Protein AF-A0A7S3C3X0-F1 (afdb_monomer)

Structure (mmCIF, N/CA/C/O backbone):
data_AF-A0A7S3C3X0-F1
#
_entry.id   AF-A0A7S3C3X0-F1
#
loop_
_atom_site.group_PDB
_atom_site.id
_atom_site.type_symbol
_atom_site.label_atom_id
_atom_site.label_alt_id
_atom_site.label_comp_id
_atom_site.label_asym_id
_atom_site.label_entity_id
_atom_site.label_seq_id
_atom_site.pdbx_PDB_ins_code
_atom_site.Cartn_x
_atom_site.Cartn_y
_atom_site.Cartn_z
_atom_site.occupancy
_atom_site.B_iso_or_equiv
_atom_site.auth_seq_id
_atom_site.auth_comp_id
_atom_site.auth_asym_id
_atom_site.auth_atom_id
_atom_site.pdbx_PDB_model_num
ATOM 1 N N . LEU A 1 1 ? 28.145 7.085 -28.081 1.00 55.09 1 LEU A N 1
ATOM 2 C CA . LEU A 1 1 ? 27.710 6.085 -27.082 1.00 55.09 1 LEU A CA 1
ATOM 3 C C . LEU A 1 1 ? 28.724 4.951 -27.066 1.00 55.09 1 LEU A C 1
ATOM 5 O O . LEU A 1 1 ? 29.025 4.429 -28.131 1.00 55.09 1 LEU A O 1
ATOM 9 N N . HIS A 1 2 ? 29.285 4.606 -25.904 1.00 57.06 2 HIS A N 1
ATOM 10 C CA . HIS A 1 2 ? 30.201 3.465 -25.793 1.00 57.06 2 HIS A CA 1
ATOM 11 C C . HIS A 1 2 ? 29.427 2.160 -26.081 1.00 57.06 2 HIS A C 1
ATOM 13 O O . HIS A 1 2 ? 28.351 1.980 -25.504 1.00 57.06 2 HIS A O 1
ATOM 19 N N . PRO A 1 3 ? 29.948 1.236 -26.909 1.00 67.12 3 PRO A N 1
ATOM 20 C CA . PRO A 1 3 ? 29.251 0.003 -27.312 1.00 67.12 3 PRO A CA 1
ATOM 21 C C . PRO A 1 3 ? 28.926 -0.945 -26.143 1.00 67.12 3 PRO A C 1
ATOM 23 O O . PRO A 1 3 ? 28.118 -1.854 -26.290 1.00 67.12 3 PRO A O 1
ATOM 26 N N . VAL A 1 4 ? 29.508 -0.699 -24.967 1.00 76.56 4 VAL A N 1
ATOM 27 C CA . VAL A 1 4 ? 29.296 -1.465 -23.731 1.00 76.56 4 VAL A CA 1
ATOM 28 C C . VAL A 1 4 ? 27.976 -1.100 -23.032 1.00 76.56 4 VAL A C 1
ATOM 30 O O . VAL A 1 4 ? 27.372 -1.948 -22.386 1.00 76.56 4 VAL A O 1
ATOM 33 N N . PHE A 1 5 ? 27.482 0.135 -23.183 1.00 79.25 5 PHE A N 1
ATOM 34 C CA . PHE A 1 5 ? 26.265 0.590 -22.489 1.00 79.25 5 PHE A CA 1
ATOM 35 C C . PHE A 1 5 ? 24.973 0.311 -23.260 1.00 79.25 5 PHE A C 1
ATOM 37 O O . PHE A 1 5 ? 23.901 0.345 -22.667 1.00 79.25 5 PHE A O 1
ATOM 44 N N . GLY A 1 6 ? 25.052 0.014 -24.561 1.00 83.31 6 GLY A N 1
ATOM 45 C CA . GLY A 1 6 ? 23.875 -0.290 -25.383 1.00 83.31 6 GLY A CA 1
ATOM 46 C C . GLY A 1 6 ? 23.030 -1.447 -24.825 1.00 83.31 6 GLY A C 1
ATOM 47 O O . GLY A 1 6 ? 21.838 -1.251 -24.589 1.00 83.31 6 GLY A O 1
ATOM 48 N N . PRO A 1 7 ? 23.629 -2.619 -24.533 1.00 87.56 7 PRO A N 1
ATOM 49 C CA . PRO A 1 7 ? 22.909 -3.753 -23.945 1.00 87.56 7 PRO A CA 1
ATOM 50 C C . PRO A 1 7 ? 22.355 -3.469 -22.544 1.00 87.56 7 PRO A C 1
ATOM 52 O O . PRO A 1 7 ? 21.262 -3.924 -22.210 1.00 87.56 7 PRO A O 1
ATOM 55 N N . LEU A 1 8 ? 23.083 -2.689 -21.736 1.00 86.62 8 LEU A N 1
ATOM 56 C CA . LEU A 1 8 ? 22.650 -2.300 -20.393 1.00 86.62 8 LEU A CA 1
ATOM 57 C C . LEU A 1 8 ? 21.387 -1.432 -20.457 1.00 86.62 8 LEU A C 1
ATOM 59 O O . LEU A 1 8 ? 20.411 -1.712 -19.772 1.00 86.62 8 LEU A O 1
ATOM 63 N N . ILE A 1 9 ? 21.392 -0.415 -21.323 1.00 87.56 9 ILE A N 1
ATOM 64 C CA . ILE A 1 9 ? 20.256 0.494 -21.504 1.00 87.56 9 ILE A CA 1
ATOM 65 C C . ILE A 1 9 ? 19.032 -0.284 -21.991 1.00 87.56 9 ILE A C 1
ATOM 67 O O . ILE A 1 9 ? 17.952 -0.111 -21.436 1.00 87.56 9 ILE A O 1
ATOM 71 N N . LEU A 1 10 ? 19.207 -1.185 -22.965 1.00 88.44 10 LEU A N 1
ATOM 72 C CA . LEU A 1 10 ? 18.112 -2.005 -23.488 1.00 88.44 10 LEU A CA 1
ATOM 73 C C . LEU A 1 10 ? 17.492 -2.899 -22.399 1.00 88.44 10 LEU A C 1
ATOM 75 O O . LEU A 1 10 ? 16.270 -2.976 -22.285 1.00 88.44 10 LEU A O 1
ATOM 79 N N . SER A 1 11 ? 18.330 -3.528 -21.568 1.00 89.50 11 SER A N 1
ATOM 80 C CA . SER A 1 11 ? 17.878 -4.332 -20.427 1.00 89.50 11 SER A CA 1
ATOM 81 C C . SER A 1 11 ? 17.109 -3.487 -19.403 1.00 89.50 11 SER A C 1
ATOM 83 O O . SER A 1 11 ? 16.000 -3.848 -19.009 1.00 89.50 11 SER A O 1
ATOM 85 N N . CYS A 1 12 ? 17.635 -2.312 -19.037 1.00 90.00 12 CYS A N 1
ATOM 86 C CA . CYS A 1 12 ? 16.972 -1.398 -18.107 1.00 90.00 12 CYS A CA 1
ATOM 87 C C . CYS A 1 12 ? 15.621 -0.895 -18.635 1.00 90.00 12 CYS A C 1
ATOM 89 O O . CYS A 1 12 ? 14.672 -0.798 -17.865 1.00 90.00 12 CYS A O 1
ATOM 91 N N . THR A 1 13 ? 15.503 -0.585 -19.930 1.00 91.31 13 THR A N 1
ATOM 92 C CA . THR A 1 13 ? 14.230 -0.128 -20.515 1.00 91.31 13 THR A CA 1
ATOM 93 C C . THR A 1 13 ? 13.164 -1.225 -20.499 1.00 91.31 13 THR A C 1
ATOM 95 O O . THR A 1 13 ? 12.004 -0.953 -20.179 1.00 91.31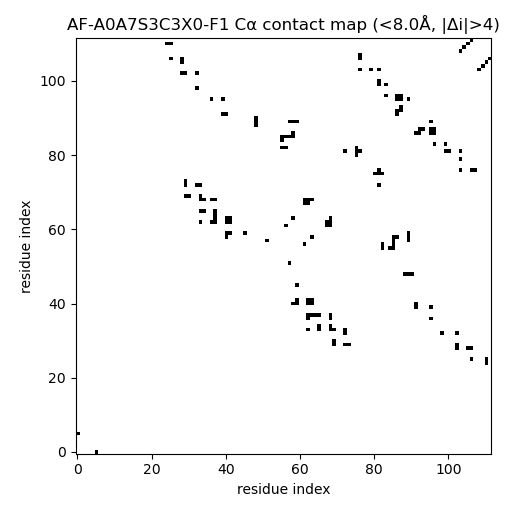 13 THR A O 1
ATOM 98 N N . ASN A 1 14 ? 13.550 -2.469 -20.789 1.00 91.56 14 ASN A N 1
ATOM 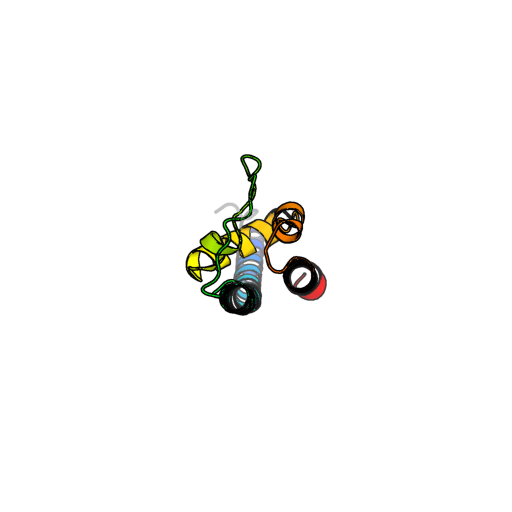99 C CA . ASN A 1 14 ? 12.632 -3.604 -20.714 1.00 91.56 14 ASN A CA 1
ATOM 100 C C . ASN A 1 14 ? 12.179 -3.849 -19.269 1.00 91.56 14 ASN A C 1
ATOM 102 O O . ASN A 1 14 ? 10.980 -3.924 -19.013 1.00 91.56 14 ASN A O 1
ATOM 106 N N . MET A 1 15 ? 13.116 -3.842 -18.316 1.00 92.00 15 MET A N 1
ATOM 107 C CA . MET A 1 15 ? 12.800 -3.980 -16.892 1.00 92.00 15 MET A CA 1
ATOM 108 C C . MET A 1 15 ? 11.876 -2.860 -16.397 1.00 92.00 15 MET A C 1
ATOM 110 O O . MET A 1 15 ? 10.925 -3.122 -15.670 1.00 92.00 15 MET A O 1
ATOM 114 N N . LEU A 1 16 ? 12.099 -1.617 -16.831 1.00 93.44 16 LEU A N 1
ATOM 115 C CA . LEU A 1 16 ? 11.256 -0.478 -16.459 1.00 93.44 16 LEU A CA 1
ATOM 116 C C . LEU A 1 16 ? 9.818 -0.634 -16.974 1.00 93.44 16 LEU A C 1
ATOM 118 O O . LEU A 1 16 ? 8.871 -0.265 -16.283 1.00 93.44 16 LEU A O 1
ATOM 122 N N . THR A 1 17 ? 9.639 -1.227 -18.156 1.00 92.12 17 THR A N 1
ATOM 123 C CA . THR A 1 17 ? 8.306 -1.527 -18.703 1.00 92.12 17 THR A CA 1
ATOM 124 C C . THR A 1 17 ? 7.569 -2.551 -17.839 1.00 92.12 17 THR A C 1
ATOM 126 O O . THR A 1 17 ? 6.383 -2.374 -17.550 1.00 92.12 17 THR A O 1
ATOM 129 N N . ASP A 1 18 ? 8.270 -3.588 -17.382 1.00 91.00 18 ASP A N 1
ATOM 130 C CA . ASP A 1 18 ? 7.701 -4.596 -16.486 1.00 91.00 18 ASP A CA 1
ATOM 131 C C . ASP A 1 18 ? 7.405 -4.017 -15.094 1.00 91.00 18 ASP A C 1
ATOM 133 O O . ASP A 1 18 ? 6.335 -4.273 -14.541 1.00 91.00 18 ASP A O 1
ATOM 137 N N . MET A 1 19 ? 8.270 -3.138 -14.574 1.00 90.31 19 MET A N 1
ATOM 138 C CA . MET A 1 19 ? 8.022 -2.414 -13.322 1.00 90.31 19 MET A CA 1
ATOM 139 C C . MET A 1 19 ? 6.767 -1.539 -13.401 1.00 90.31 19 MET A C 1
ATOM 141 O O . MET A 1 19 ? 5.966 -1.550 -12.472 1.00 90.31 19 MET A O 1
ATOM 145 N N . ILE A 1 20 ? 6.539 -0.815 -14.503 1.00 91.25 20 ILE A N 1
ATOM 146 C CA . ILE A 1 20 ? 5.322 0.001 -14.669 1.00 91.25 20 ILE A CA 1
ATOM 147 C C . ILE A 1 20 ? 4.068 -0.878 -14.650 1.00 91.25 20 ILE A C 1
ATOM 149 O O . ILE A 1 20 ? 3.085 -0.536 -13.994 1.00 91.25 20 ILE A O 1
ATOM 153 N N . ARG A 1 21 ? 4.092 -2.020 -15.348 1.00 89.38 21 ARG A N 1
ATOM 154 C CA . ARG A 1 21 ? 2.962 -2.964 -15.354 1.00 89.38 21 ARG A CA 1
ATOM 155 C C . ARG A 1 21 ? 2.677 -3.500 -13.956 1.00 89.38 21 ARG A C 1
ATOM 157 O O . ARG A 1 21 ? 1.517 -3.550 -13.557 1.00 89.38 21 ARG A O 1
ATOM 164 N N . TRP A 1 22 ? 3.723 -3.842 -13.209 1.00 88.88 22 TRP A N 1
ATOM 165 C CA . TRP A 1 22 ? 3.607 -4.275 -11.821 1.00 88.88 22 TRP A CA 1
ATOM 166 C C . TRP A 1 22 ? 3.020 -3.178 -10.922 1.00 88.88 22 TRP A C 1
ATOM 168 O O . TRP A 1 22 ? 2.063 -3.434 -10.198 1.00 88.88 22 TRP A O 1
ATOM 178 N N . ILE A 1 23 ? 3.499 -1.935 -11.041 1.00 88.88 23 ILE A N 1
ATOM 179 C CA . ILE A 1 23 ? 2.980 -0.786 -10.282 1.00 88.88 23 ILE A CA 1
ATOM 180 C C . ILE A 1 23 ? 1.467 -0.628 -10.494 1.00 88.88 23 ILE A C 1
ATOM 182 O O . ILE A 1 23 ? 0.722 -0.465 -9.529 1.00 88.88 23 ILE A O 1
ATOM 186 N N . VAL A 1 24 ? 0.988 -0.723 -11.738 1.00 88.88 24 VAL A N 1
ATOM 187 C CA . VAL A 1 24 ? -0.451 -0.631 -12.046 1.00 88.88 24 VAL A CA 1
ATOM 188 C C . VAL A 1 24 ? -1.250 -1.743 -11.359 1.00 88.88 24 VAL A C 1
ATOM 190 O O . VAL A 1 24 ? -2.328 -1.478 -10.827 1.00 88.88 24 VAL A O 1
ATOM 193 N N . LEU A 1 25 ? -0.723 -2.970 -11.334 1.00 89.31 25 LEU A N 1
ATOM 194 C CA . LEU A 1 25 ? -1.370 -4.096 -10.657 1.00 89.31 25 LEU A CA 1
ATOM 195 C C . LEU A 1 25 ? -1.419 -3.912 -9.137 1.00 89.31 25 LEU A C 1
ATOM 197 O O . LEU A 1 25 ? -2.411 -4.290 -8.526 1.00 89.31 25 LEU A O 1
ATOM 201 N N . VAL A 1 26 ? -0.394 -3.300 -8.543 1.00 88.94 26 VAL A N 1
ATOM 202 C CA . VAL A 1 26 ? -0.305 -3.027 -7.099 1.00 88.94 26 VAL A CA 1
ATOM 203 C C . VAL A 1 26 ? -1.227 -1.887 -6.658 1.00 88.94 26 VAL A C 1
ATOM 205 O O . VAL A 1 26 ? -1.790 -1.935 -5.565 1.00 88.94 26 VAL A O 1
ATOM 208 N N . PHE A 1 27 ? -1.459 -0.881 -7.503 1.00 89.44 27 PHE A N 1
ATOM 209 C CA . PHE A 1 27 ? -2.379 0.212 -7.166 1.00 89.44 27 PHE A CA 1
ATOM 210 C C . PHE A 1 27 ? -3.824 -0.257 -6.956 1.00 89.44 27 PHE A C 1
ATOM 212 O O . PHE A 1 27 ? -4.553 0.336 -6.159 1.00 89.44 27 PHE A O 1
ATOM 219 N N . PHE A 1 28 ? -4.241 -1.329 -7.633 1.00 90.38 28 PHE A N 1
ATOM 220 C CA . PHE A 1 28 ? -5.597 -1.859 -7.522 1.00 90.38 28 PHE A CA 1
ATOM 221 C C . PHE A 1 28 ? -5.946 -2.374 -6.110 1.00 90.38 28 PHE A C 1
ATOM 223 O O . PHE A 1 28 ? -6.913 -1.871 -5.530 1.00 90.38 28 PHE A O 1
ATOM 230 N N . PRO A 1 29 ? -5.189 -3.313 -5.500 1.00 90.81 29 PRO A N 1
ATOM 231 C CA . PRO A 1 29 ? -5.432 -3.724 -4.125 1.00 90.81 29 PRO A CA 1
ATOM 232 C C . PRO A 1 29 ? -5.232 -2.564 -3.149 1.00 90.81 29 PRO A C 1
ATOM 234 O O . PRO A 1 29 ? -6.058 -2.411 -2.260 1.00 90.81 29 PRO A O 1
ATOM 237 N N . ILE A 1 30 ? -4.229 -1.694 -3.330 1.00 91.31 30 ILE A N 1
ATOM 238 C CA . ILE A 1 30 ? -4.045 -0.528 -2.446 1.00 91.31 30 ILE A CA 1
ATOM 239 C C . ILE A 1 30 ? -5.322 0.317 -2.375 1.00 91.31 30 ILE A C 1
ATOM 241 O O . ILE A 1 30 ? -5.805 0.605 -1.283 1.00 91.31 30 ILE A O 1
ATOM 245 N N . GLY A 1 31 ? -5.913 0.659 -3.522 1.00 90.94 31 GLY A N 1
ATOM 246 C CA . GLY A 1 31 ? -7.165 1.415 -3.559 1.00 90.94 31 GLY A CA 1
ATOM 247 C C . GLY A 1 31 ? -8.349 0.648 -2.963 1.00 90.94 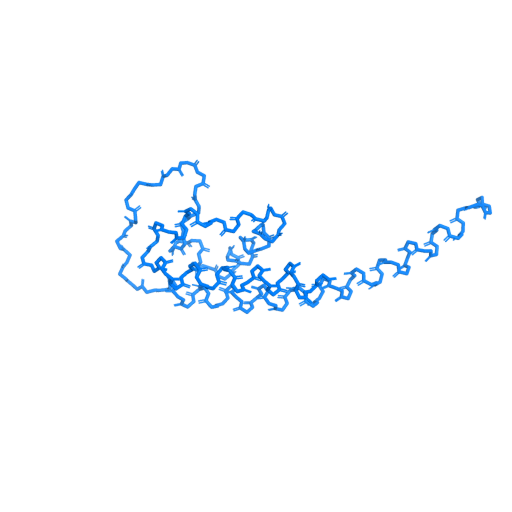31 GLY A C 1
ATOM 248 O O . GLY A 1 31 ? -9.140 1.222 -2.214 1.00 90.94 31 GLY A O 1
ATOM 249 N N . ALA A 1 32 ? -8.469 -0.649 -3.259 1.00 91.94 32 ALA A N 1
ATOM 250 C CA . ALA A 1 32 ? -9.553 -1.488 -2.746 1.00 91.94 32 ALA A CA 1
ATOM 251 C C . ALA A 1 32 ? -9.518 -1.611 -1.214 1.00 91.94 32 ALA A C 1
ATOM 253 O O . ALA A 1 32 ? -10.544 -1.436 -0.557 1.00 91.94 32 ALA A O 1
ATOM 254 N N . PHE A 1 33 ? -8.339 -1.858 -0.641 1.00 91.50 33 PHE A N 1
ATOM 255 C CA . PHE A 1 33 ? -8.162 -1.948 0.805 1.00 91.50 33 PHE A CA 1
ATOM 256 C C . PHE A 1 33 ? -8.273 -0.586 1.481 1.00 91.50 33 PHE A C 1
ATOM 258 O O . PHE A 1 33 ? -8.934 -0.501 2.507 1.00 91.50 33 PHE A O 1
ATOM 265 N N . ALA A 1 34 ? -7.740 0.491 0.893 1.00 90.94 34 ALA A N 1
ATOM 266 C CA . ALA A 1 34 ? -7.934 1.839 1.429 1.00 90.94 34 ALA A CA 1
ATOM 267 C C . ALA A 1 34 ? -9.426 2.205 1.525 1.00 90.94 34 ALA A C 1
ATOM 269 O O . ALA A 1 34 ? -9.863 2.752 2.534 1.00 90.94 34 ALA A O 1
ATOM 270 N N . MET A 1 35 ? -10.238 1.841 0.524 1.00 90.69 35 MET A N 1
ATOM 271 C CA . MET A 1 35 ? -11.696 2.002 0.595 1.00 90.69 35 MET A CA 1
ATOM 272 C C . MET A 1 35 ? -12.342 1.097 1.651 1.00 90.69 35 MET A C 1
ATOM 274 O O . MET A 1 35 ? -13.254 1.538 2.347 1.00 90.69 35 MET A O 1
ATOM 278 N N . ALA A 1 36 ? -11.886 -0.149 1.794 1.00 90.12 36 ALA A N 1
ATOM 279 C CA . ALA A 1 36 ? -12.391 -1.056 2.824 1.00 90.12 36 ALA A CA 1
ATOM 280 C C . ALA A 1 36 ? -12.105 -0.527 4.239 1.00 90.12 36 ALA A C 1
ATOM 282 O O . ALA A 1 36 ? -12.992 -0.550 5.089 1.00 90.12 36 ALA A O 1
ATOM 283 N N . PHE A 1 37 ? -10.903 0.006 4.469 1.00 87.31 37 PHE A N 1
ATOM 284 C CA . PHE A 1 37 ? -10.516 0.643 5.725 1.00 87.31 37 PHE A CA 1
ATOM 285 C C . PHE A 1 37 ? -11.276 1.937 5.978 1.00 87.31 37 PHE A C 1
ATOM 287 O O . PHE A 1 37 ? -11.768 2.135 7.084 1.00 87.31 37 PHE A O 1
ATOM 294 N N . HIS A 1 38 ? -11.471 2.755 4.943 1.00 88.31 38 HIS A N 1
ATOM 295 C CA . HIS A 1 38 ? -12.336 3.924 5.031 1.00 88.31 38 HIS A CA 1
ATOM 296 C C . HIS A 1 38 ? -13.743 3.534 5.493 1.00 88.31 38 HIS A C 1
ATOM 298 O O . HIS A 1 38 ? -14.269 4.128 6.419 1.00 88.31 38 HIS A O 1
ATOM 304 N N . VAL A 1 39 ? -14.354 2.497 4.912 1.00 88.06 39 VAL A N 1
ATOM 305 C CA . VAL A 1 39 ? -15.682 2.029 5.348 1.00 88.06 39 VAL A CA 1
ATOM 306 C C . VAL A 1 39 ? -15.655 1.462 6.769 1.00 88.06 39 VAL A C 1
ATOM 308 O O . VAL A 1 39 ? -16.603 1.685 7.518 1.00 88.06 39 VAL A O 1
ATOM 311 N N . LEU A 1 40 ? -14.593 0.747 7.146 1.00 84.75 40 LEU A N 1
ATOM 312 C CA . LEU A 1 40 ? -14.465 0.140 8.471 1.00 84.75 40 LEU A CA 1
ATOM 313 C C . LEU A 1 40 ? -14.385 1.191 9.590 1.00 84.75 40 LEU A C 1
ATOM 315 O O . LEU A 1 40 ? -15.001 0.998 10.636 1.00 84.75 40 LEU A O 1
ATOM 319 N N . TYR A 1 41 ? -13.672 2.293 9.352 1.00 81.12 41 TYR A N 1
ATOM 320 C CA . TYR A 1 41 ? -13.380 3.329 10.351 1.00 81.12 41 TYR A CA 1
ATOM 321 C C . TYR A 1 41 ? -14.183 4.630 10.165 1.00 81.12 41 TYR A C 1
ATOM 323 O O . TYR A 1 41 ? -13.958 5.623 10.847 1.00 81.12 41 TYR A O 1
ATOM 331 N N . ARG A 1 42 ? -15.184 4.642 9.274 1.00 79.06 42 ARG A N 1
ATOM 332 C CA . ARG A 1 42 ? -16.038 5.817 9.006 1.00 79.06 42 ARG A CA 1
ATOM 333 C C . ARG A 1 42 ? -17.130 6.081 10.060 1.00 79.06 42 ARG A C 1
ATOM 335 O O . ARG A 1 42 ? -17.842 7.076 9.946 1.00 79.06 42 ARG A O 1
ATOM 342 N N . ASN A 1 43 ? -17.320 5.219 11.060 1.00 63.66 43 ASN A N 1
ATOM 343 C CA . ASN A 1 43 ? -18.475 5.325 11.963 1.00 63.66 43 ASN A CA 1
ATOM 344 C C . ASN A 1 43 ? -18.391 6.503 12.960 1.00 63.66 43 ASN A C 1
ATOM 346 O O . ASN A 1 43 ? -17.350 6.796 13.532 1.00 63.66 43 ASN A O 1
ATOM 350 N N . GLU A 1 44 ? -19.546 7.144 13.190 1.00 51.72 44 GLU A N 1
ATOM 351 C CA . GLU A 1 44 ? -19.757 8.422 13.905 1.00 51.72 44 GLU A CA 1
ATOM 352 C C . GLU A 1 44 ? -19.551 8.391 15.437 1.00 51.72 44 GLU A C 1
ATOM 354 O O . GLU A 1 44 ? -19.799 9.391 16.110 1.00 51.72 44 GLU A O 1
ATOM 359 N N . TYR A 1 45 ? -19.098 7.274 16.011 1.00 49.25 45 TYR A N 1
ATOM 360 C CA . TYR A 1 45 ? -18.894 7.117 17.458 1.00 49.25 45 TYR A CA 1
ATOM 361 C C . TYR A 1 45 ? -17.403 7.048 17.792 1.00 49.25 45 TYR A C 1
ATOM 363 O O . TYR A 1 45 ? -16.937 6.057 18.337 1.00 49.25 45 TYR A O 1
ATOM 371 N N . LYS A 1 46 ? -16.657 8.103 17.441 1.00 55.66 46 LYS A N 1
ATOM 372 C CA . LYS A 1 46 ? -15.230 8.224 17.763 1.00 55.66 46 LYS A CA 1
ATOM 373 C C . LYS A 1 46 ? -15.062 8.496 19.264 1.00 55.66 46 LYS A C 1
ATOM 375 O O . LYS A 1 46 ? -15.038 9.655 19.681 1.00 55.66 46 LYS A O 1
ATOM 380 N N . GLU A 1 47 ? -14.946 7.455 20.087 1.00 49.72 47 GLU A N 1
ATOM 381 C CA . GLU A 1 47 ? -14.224 7.615 21.351 1.00 49.72 47 GLU A CA 1
ATOM 382 C C . GLU A 1 47 ? -12.744 7.618 20.994 1.00 49.72 47 GLU A C 1
ATOM 384 O O . GLU A 1 47 ? -12.169 6.591 20.666 1.00 49.72 47 GLU A O 1
ATOM 389 N N . THR A 1 48 ? -12.148 8.810 20.974 1.00 51.19 48 THR A N 1
ATOM 390 C CA . THR A 1 48 ? -10.742 9.010 20.617 1.00 51.19 48 THR A CA 1
ATOM 391 C C . THR A 1 48 ? -9.895 8.040 21.434 1.00 51.19 48 THR A C 1
ATOM 393 O O . THR A 1 48 ? -9.817 8.171 22.659 1.00 51.19 48 THR A O 1
ATOM 396 N N . SER A 1 49 ? -9.322 7.039 20.762 1.00 52.09 49 SER A N 1
ATOM 397 C CA . SER A 1 49 ? -8.586 5.952 21.397 1.00 52.09 49 SER A CA 1
ATOM 398 C C . SER A 1 49 ? -7.493 6.543 22.287 1.00 52.09 49 SER A C 1
ATOM 400 O O . SER A 1 49 ? -6.533 7.165 21.828 1.00 52.09 49 SER A O 1
ATOM 402 N N . ALA A 1 50 ? -7.696 6.431 23.599 1.00 48.47 50 ALA A N 1
ATOM 403 C CA . ALA A 1 50 ? -6.868 7.089 24.587 1.00 48.47 50 ALA A CA 1
ATOM 404 C C . ALA A 1 50 ? -5.447 6.503 24.572 1.00 48.47 50 ALA A C 1
ATOM 406 O O . ALA A 1 50 ? -5.253 5.302 24.746 1.00 48.47 50 ALA A O 1
ATOM 407 N N . VAL A 1 51 ? -4.465 7.407 24.483 1.00 48.84 51 VAL A N 1
ATOM 408 C CA . VAL A 1 51 ? -3.010 7.183 24.580 1.00 48.84 51 VAL A CA 1
ATOM 409 C C . VAL A 1 51 ? -2.346 6.708 23.278 1.00 48.84 51 VAL A C 1
ATOM 411 O O . VAL A 1 51 ? -1.896 5.572 23.147 1.00 48.84 51 VAL A O 1
ATOM 414 N N . GLN A 1 52 ? -2.172 7.639 22.337 1.00 53.34 52 GLN A N 1
ATOM 415 C CA . GLN A 1 52 ? -1.237 7.469 21.224 1.00 53.34 52 GLN A CA 1
ATOM 416 C C . GLN A 1 52 ? 0.213 7.631 21.692 1.00 53.34 52 GLN A C 1
ATOM 418 O O . GLN A 1 52 ? 0.637 8.684 22.171 1.00 53.34 52 GLN A O 1
ATOM 423 N N . SER A 1 53 ? 0.997 6.573 21.507 1.00 53.72 53 SER A N 1
ATOM 424 C CA . SER A 1 53 ? 2.454 6.661 21.436 1.00 53.72 53 SER A CA 1
ATOM 425 C C . SER A 1 53 ? 2.837 7.502 20.215 1.00 53.72 53 SER A C 1
ATOM 427 O O . SER A 1 53 ? 2.349 7.238 19.118 1.00 53.72 53 SER A O 1
ATOM 429 N N . SER A 1 54 ? 3.728 8.483 20.384 1.00 53.53 54 SER A N 1
ATOM 430 C CA . SER A 1 54 ? 4.259 9.315 19.296 1.00 53.53 54 SER A CA 1
ATOM 431 C C . SER A 1 54 ? 4.816 8.436 18.163 1.00 53.53 54 SER A C 1
ATOM 433 O O . SER A 1 54 ? 5.885 7.845 18.321 1.00 53.53 54 SER A O 1
ATOM 435 N N . GLY A 1 55 ? 4.079 8.313 17.055 1.00 63.28 55 GLY A N 1
ATOM 436 C CA . GLY A 1 55 ? 4.426 7.452 15.917 1.00 63.28 55 GLY A CA 1
ATOM 437 C C . GLY A 1 55 ? 3.387 6.391 15.533 1.00 63.28 55 GLY A C 1
ATOM 438 O O . GLY A 1 55 ? 3.601 5.717 14.531 1.00 63.28 55 GLY A O 1
ATOM 439 N N . CYS A 1 56 ? 2.284 6.228 16.277 1.00 73.44 56 CYS A N 1
ATOM 440 C CA . CYS A 1 56 ? 1.157 5.422 15.796 1.00 73.44 56 CYS A CA 1
ATOM 441 C C . CYS A 1 56 ? 0.226 6.234 14.896 1.00 73.44 56 CYS A C 1
ATOM 443 O O . CYS A 1 56 ? -0.081 7.375 15.231 1.00 73.44 56 CYS A O 1
ATOM 445 N N . ILE A 1 57 ? -0.246 5.614 13.811 1.00 75.62 57 ILE A N 1
ATOM 446 C CA . ILE A 1 57 ? -1.375 6.127 13.027 1.00 75.62 57 ILE A CA 1
ATOM 447 C C . ILE A 1 57 ? -2.653 6.068 13.867 1.00 75.62 57 ILE A C 1
ATOM 449 O O . ILE A 1 57 ? -2.823 5.139 14.667 1.00 75.62 57 ILE A O 1
ATOM 453 N N . ASP A 1 58 ? -3.534 7.039 13.670 1.00 78.06 58 ASP A N 1
ATOM 454 C CA . ASP A 1 58 ? -4.897 7.000 14.177 1.00 78.06 58 ASP A CA 1
ATOM 455 C C . ASP A 1 58 ? -5.791 6.436 13.072 1.00 78.06 58 ASP A C 1
ATOM 457 O O . ASP A 1 58 ? -6.154 7.170 12.158 1.00 78.06 58 ASP A O 1
ATOM 461 N N . PRO A 1 59 ? -6.159 5.147 13.092 1.00 72.88 59 PRO A N 1
ATOM 462 C CA . PRO A 1 59 ? -6.959 4.585 12.013 1.00 72.88 59 PRO A CA 1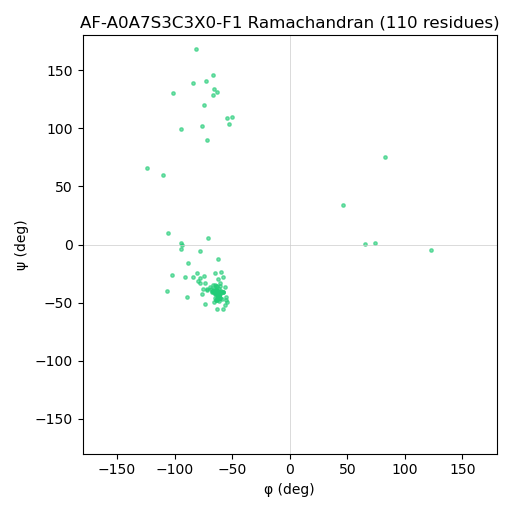
ATOM 463 C C . PRO A 1 59 ? -8.317 5.286 11.848 1.00 72.88 59 PRO A C 1
ATOM 465 O O . PRO A 1 59 ? -8.862 5.284 10.745 1.00 72.88 59 PRO A O 1
ATOM 468 N N . ASP A 1 60 ? -8.843 5.932 12.888 1.00 74.69 60 ASP A N 1
ATOM 469 C CA . ASP A 1 60 ? -10.131 6.621 12.824 1.00 74.69 60 ASP A CA 1
ATOM 470 C C . ASP A 1 60 ? -10.022 7.998 12.147 1.00 74.69 60 ASP A C 1
ATOM 472 O O . ASP A 1 60 ? -10.964 8.447 11.487 1.00 74.69 60 ASP A O 1
ATOM 476 N N . GLU A 1 61 ? -8.885 8.685 12.281 1.00 77.62 61 GLU A N 1
ATOM 477 C CA . GLU A 1 61 ? -8.606 9.964 11.605 1.00 77.62 61 GLU A CA 1
ATOM 478 C C . GLU A 1 61 ? -7.958 9.744 10.230 1.00 77.62 61 GLU A C 1
ATOM 480 O O . GLU A 1 61 ? -8.390 10.295 9.216 1.00 77.62 61 GLU A O 1
ATOM 485 N N . ASP A 1 62 ? -6.970 8.860 10.167 1.00 81.19 62 ASP A N 1
ATOM 486 C CA . ASP A 1 62 ? -6.134 8.640 8.998 1.00 81.19 62 ASP A CA 1
ATOM 487 C C . ASP A 1 62 ? -6.846 7.872 7.874 1.00 81.19 62 ASP A C 1
ATOM 489 O O . ASP A 1 62 ? -6.520 8.066 6.700 1.00 81.19 62 ASP A O 1
ATOM 493 N N . PHE A 1 63 ? -7.844 7.034 8.181 1.00 82.06 63 PHE A N 1
ATOM 494 C CA . PHE A 1 63 ? -8.698 6.406 7.159 1.00 82.06 63 PHE A CA 1
ATOM 495 C C . PHE A 1 63 ? -9.996 7.182 6.891 1.00 82.06 63 PHE A C 1
ATOM 497 O O . PHE A 1 63 ? -10.775 6.786 6.017 1.00 82.06 63 PHE A O 1
ATOM 504 N N . GLU A 1 64 ? -10.226 8.325 7.553 1.00 80.69 64 GLU A N 1
ATOM 505 C CA . GLU A 1 64 ? -11.365 9.198 7.236 1.00 80.69 64 GLU A CA 1
ATOM 506 C C . GLU A 1 64 ? -11.273 9.705 5.791 1.00 80.69 64 GLU A C 1
ATOM 508 O O . GLU A 1 64 ? -12.271 9.747 5.068 1.00 80.69 64 GLU A O 1
ATOM 513 N N . GLN A 1 65 ? -10.062 10.016 5.328 1.00 84.62 65 GLN A N 1
ATOM 514 C CA . GLN A 1 65 ? -9.808 10.345 3.933 1.00 84.62 65 GLN A CA 1
ATOM 515 C C . GLN A 1 65 ? -9.203 9.145 3.201 1.00 84.62 65 GLN A C 1
ATOM 517 O O . GLN A 1 65 ? -8.200 8.563 3.601 1.00 84.62 65 GLN A O 1
ATOM 522 N N . ILE A 1 66 ? -9.775 8.804 2.044 1.00 85.12 66 ILE A N 1
ATOM 523 C CA . ILE A 1 66 ? -9.251 7.711 1.206 1.00 85.12 66 ILE A CA 1
ATOM 524 C C . ILE A 1 66 ? -7.806 8.009 0.764 1.00 85.12 66 ILE A C 1
ATOM 526 O O . ILE A 1 66 ? -6.996 7.096 0.637 1.00 85.12 66 ILE A O 1
ATOM 530 N N . GLY A 1 67 ? -7.469 9.286 0.548 1.00 86.19 67 GLY A N 1
ATOM 531 C CA . GLY A 1 67 ? -6.133 9.710 0.122 1.00 86.19 67 GLY A CA 1
ATOM 532 C C . GLY A 1 67 ? -5.037 9.386 1.140 1.00 86.19 67 GLY A C 1
ATOM 533 O O . GLY A 1 67 ? -4.022 8.805 0.762 1.00 86.19 67 GLY A O 1
ATOM 534 N N . SER A 1 68 ? -5.251 9.706 2.419 1.00 85.50 68 SER A N 1
ATOM 535 C CA . SER A 1 68 ? -4.328 9.343 3.504 1.00 85.50 68 SER A CA 1
ATOM 536 C C . SER A 1 68 ? -4.263 7.828 3.686 1.00 85.50 68 SER A C 1
ATOM 538 O O . SER A 1 68 ? -3.168 7.275 3.781 1.00 85.50 68 SER A O 1
ATOM 540 N N . GLY A 1 69 ?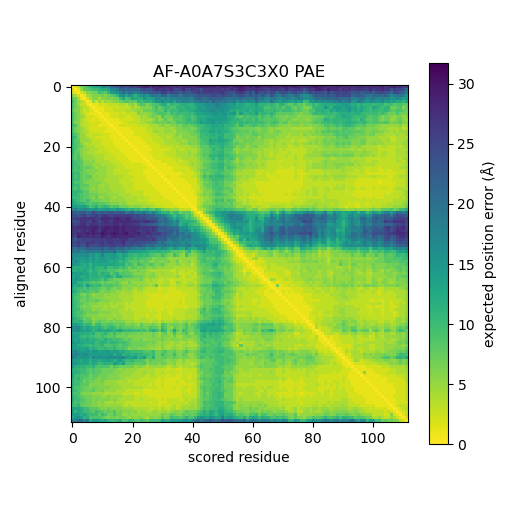 -5.402 7.136 3.578 1.00 86.44 69 GLY A N 1
ATOM 541 C CA . GLY A 1 69 ? -5.447 5.675 3.606 1.00 86.44 69 GLY A CA 1
ATOM 542 C C . GLY A 1 69 ? -4.593 5.013 2.517 1.00 86.44 69 GLY A C 1
ATOM 543 O O . GLY A 1 69 ? -3.885 4.049 2.793 1.00 86.44 69 GLY A O 1
ATOM 544 N N . ILE A 1 70 ? -4.594 5.543 1.289 1.00 89.94 70 ILE A N 1
ATOM 545 C CA . ILE A 1 70 ? -3.741 5.044 0.194 1.00 89.94 70 ILE A CA 1
ATOM 546 C C . ILE A 1 70 ? -2.254 5.206 0.528 1.00 89.94 70 ILE A C 1
ATOM 548 O O . ILE A 1 70 ? -1.475 4.286 0.276 1.00 89.94 70 ILE A O 1
ATOM 552 N N . ILE A 1 71 ? -1.860 6.356 1.084 1.00 89.75 71 ILE A N 1
ATOM 553 C CA . ILE A 1 71 ? -0.464 6.635 1.451 1.00 89.75 71 ILE A CA 1
ATOM 554 C C . ILE A 1 71 ? -0.008 5.664 2.541 1.00 89.75 71 ILE A C 1
ATOM 556 O O . ILE A 1 71 ? 1.022 5.019 2.379 1.00 89.75 71 ILE A O 1
ATOM 560 N N . ILE A 1 72 ? -0.813 5.481 3.587 1.00 88.19 72 ILE A N 1
ATOM 561 C CA . ILE A 1 72 ? -0.501 4.578 4.703 1.00 88.19 72 ILE A CA 1
ATOM 562 C C . ILE A 1 72 ? -0.399 3.128 4.242 1.00 88.19 72 ILE A C 1
ATOM 564 O O . ILE A 1 72 ? 0.513 2.412 4.649 1.00 88.19 72 ILE A O 1
ATOM 568 N N . MET A 1 73 ? -1.298 2.683 3.360 1.00 88.62 73 MET A N 1
ATOM 569 C CA . MET A 1 73 ? -1.209 1.347 2.765 1.00 88.62 73 MET A CA 1
ATOM 570 C C . MET A 1 73 ? 0.100 1.193 1.979 1.00 88.62 73 MET A C 1
ATOM 572 O O . MET A 1 73 ? 0.822 0.216 2.160 1.00 88.62 73 MET A O 1
ATOM 576 N N . LEU A 1 74 ? 0.456 2.184 1.156 1.00 89.12 74 LEU A N 1
ATOM 577 C CA . LEU A 1 74 ? 1.698 2.166 0.384 1.00 89.12 74 LEU A CA 1
ATOM 578 C C . LEU A 1 74 ? 2.943 2.142 1.289 1.00 89.12 74 LEU A C 1
ATOM 580 O O . LEU A 1 74 ? 3.849 1.340 1.059 1.00 89.12 74 LEU A O 1
ATOM 584 N N . GLU A 1 75 ? 2.974 2.957 2.342 1.00 88.00 75 GLU A N 1
ATOM 585 C CA . GLU A 1 75 ? 4.037 2.947 3.353 1.00 88.00 75 GLU A CA 1
ATOM 586 C C . GLU A 1 75 ? 4.108 1.604 4.081 1.00 88.00 75 GLU A C 1
ATOM 588 O O . GLU A 1 75 ? 5.192 1.039 4.240 1.00 88.00 75 GLU A O 1
ATOM 593 N N . SER A 1 76 ? 2.960 1.038 4.452 1.00 86.62 76 SER A N 1
ATOM 594 C CA . SER A 1 76 ? 2.871 -0.281 5.070 1.00 86.62 76 SER A CA 1
ATOM 595 C C . SER A 1 76 ? 3.433 -1.383 4.175 1.00 86.62 76 SER A C 1
ATOM 597 O O . SER A 1 76 ? 4.052 -2.309 4.696 1.00 86.62 76 SER A O 1
ATOM 599 N N . MET A 1 77 ? 3.194 -1.334 2.866 1.00 86.56 77 MET A N 1
ATOM 600 C CA . MET A 1 77 ? 3.721 -2.329 1.931 1.00 86.56 77 MET A CA 1
ATOM 601 C C . MET A 1 77 ? 5.243 -2.245 1.822 1.00 86.56 77 MET A C 1
ATOM 603 O O . MET A 1 77 ? 5.912 -3.271 1.755 1.00 86.56 77 MET A O 1
ATOM 607 N N . LEU A 1 78 ? 5.787 -1.025 1.798 1.00 85.62 78 LEU A N 1
ATOM 608 C CA . LEU A 1 78 ? 7.222 -0.778 1.639 1.00 85.62 78 LEU A CA 1
ATOM 609 C C . LEU A 1 78 ? 8.017 -1.072 2.915 1.00 85.62 78 LEU A C 1
ATOM 611 O O . LEU A 1 78 ? 9.133 -1.579 2.841 1.00 85.62 78 LEU A O 1
ATOM 615 N N . THR A 1 79 ? 7.457 -0.736 4.076 1.00 85.38 79 THR A N 1
ATOM 616 C CA . THR A 1 79 ? 8.095 -0.953 5.384 1.00 85.38 79 THR A CA 1
ATOM 617 C C . THR A 1 79 ? 7.869 -2.365 5.917 1.00 85.38 79 THR A C 1
ATOM 619 O O . THR A 1 79 ? 8.699 -2.871 6.669 1.00 85.38 79 THR A O 1
ATOM 622 N N . GLY A 1 80 ? 6.759 -3.005 5.536 1.00 79.25 80 GLY A N 1
ATOM 623 C CA . GLY A 1 80 ? 6.356 -4.326 6.018 1.00 79.25 80 GLY A CA 1
ATOM 624 C C . GLY A 1 80 ? 5.828 -4.344 7.458 1.00 79.25 80 GLY A C 1
ATOM 625 O O . GLY A 1 80 ? 5.488 -5.415 7.953 1.00 79.25 80 GLY A O 1
ATOM 626 N N . ASP A 1 81 ? 5.745 -3.191 8.132 1.00 79.19 81 ASP A N 1
ATOM 627 C CA . ASP A 1 81 ? 5.322 -3.110 9.537 1.00 79.19 81 ASP A CA 1
ATOM 628 C C . ASP A 1 81 ? 3.795 -3.158 9.701 1.00 79.19 81 ASP A C 1
ATOM 630 O O . ASP A 1 81 ? 3.284 -3.546 10.747 1.00 79.19 81 ASP A O 1
ATOM 634 N N . GLY A 1 82 ? 3.023 -2.779 8.675 1.00 73.94 82 GLY A N 1
ATOM 635 C CA . GLY A 1 82 ? 1.560 -2.926 8.713 1.00 73.94 82 GLY A CA 1
ATOM 636 C C . GLY A 1 82 ? 0.836 -2.069 9.750 1.00 73.94 82 GLY A C 1
ATOM 637 O O . GLY A 1 82 ? -0.380 -2.185 9.867 1.00 73.94 82 GLY A O 1
ATOM 638 N N . TYR A 1 83 ? 1.562 -1.262 10.534 1.00 80.38 83 TYR A N 1
ATOM 639 C CA . TYR A 1 83 ? 1.061 -0.563 11.717 1.00 80.38 83 TYR A CA 1
ATOM 640 C C . TYR A 1 83 ? 0.233 -1.476 12.643 1.00 80.38 83 TYR A C 1
ATOM 642 O O . TYR A 1 83 ? -0.722 -1.030 13.282 1.00 80.38 83 TYR A O 1
ATOM 650 N N . PHE A 1 84 ? 0.586 -2.768 12.741 1.00 81.94 84 PHE A N 1
ATOM 651 C CA . PHE A 1 84 ? -0.208 -3.766 13.478 1.00 81.94 84 PHE A CA 1
ATOM 652 C C . PHE A 1 84 ? -0.443 -3.367 14.940 1.00 81.94 84 PHE A C 1
ATOM 654 O O . PHE A 1 84 ? -1.520 -3.585 15.497 1.00 81.94 84 PHE A O 1
ATOM 661 N N . SER A 1 85 ? 0.567 -2.750 15.552 1.00 79.38 85 SER A N 1
ATOM 662 C CA . SER A 1 85 ? 0.524 -2.205 16.909 1.00 79.38 85 SER A CA 1
ATOM 663 C C . SER A 1 85 ? -0.589 -1.167 17.079 1.00 79.38 85 SER A C 1
ATOM 665 O O . SER A 1 85 ? -1.290 -1.186 18.088 1.00 79.38 85 SER A O 1
ATOM 667 N N . CYS A 1 86 ? -0.778 -0.306 16.076 1.00 78.06 86 CYS A N 1
ATOM 668 C CA . CYS A 1 86 ? -1.781 0.759 16.068 1.00 78.06 86 CYS A CA 1
ATOM 669 C C . CYS A 1 86 ? -3.174 0.192 15.812 1.00 78.06 86 CYS A C 1
ATOM 671 O O . CYS A 1 86 ? -4.117 0.493 16.537 1.00 78.06 86 CYS A O 1
ATOM 673 N N . MET A 1 87 ? -3.282 -0.744 14.868 1.00 78.50 87 MET A N 1
ATOM 674 C CA . MET A 1 87 ? -4.538 -1.432 14.558 1.00 78.50 87 MET A CA 1
ATOM 675 C C . MET A 1 87 ? -5.085 -2.206 15.762 1.00 78.50 87 MET A C 1
ATOM 677 O O . MET A 1 87 ? -6.292 -2.227 15.993 1.00 78.50 87 MET A O 1
ATOM 681 N N . LYS A 1 88 ? -4.205 -2.793 16.582 1.00 78.69 88 LYS A N 1
ATOM 682 C CA . LYS A 1 88 ? -4.584 -3.481 17.824 1.00 78.69 88 LYS A CA 1
ATOM 683 C C . LYS A 1 88 ? -5.195 -2.545 18.877 1.00 78.69 88 LYS A C 1
ATOM 685 O O . LYS A 1 88 ? -5.931 -3.024 19.734 1.00 78.69 88 LYS A O 1
ATOM 690 N N . SER A 1 89 ? -4.878 -1.252 18.820 1.00 74.62 89 SER A N 1
ATOM 691 C CA . SER A 1 89 ? -5.400 -0.229 19.732 1.00 74.62 89 SER A CA 1
ATOM 692 C C . SER A 1 89 ? -6.651 0.483 19.204 1.00 74.62 89 SER A C 1
ATOM 694 O O . SER A 1 89 ? -7.150 1.366 19.890 1.00 74.62 89 SER A O 1
ATOM 696 N N . SER A 1 90 ? 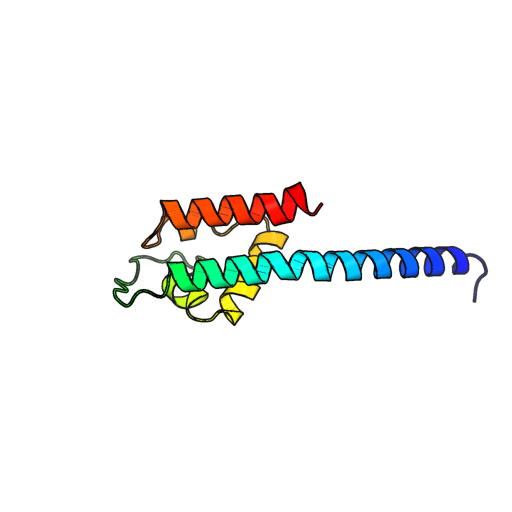-7.125 0.130 18.005 1.00 74.38 90 SER A N 1
ATOM 697 C CA . SER A 1 90 ? -8.281 0.764 17.359 1.00 74.38 90 SER A CA 1
ATOM 698 C C . SER A 1 90 ? -9.621 0.233 17.864 1.00 74.38 90 SER A C 1
ATOM 700 O O . SER A 1 90 ? -9.676 -0.845 18.462 1.00 74.38 90 SER A O 1
ATOM 702 N N . ASP A 1 91 ? -10.707 0.925 17.509 1.00 72.94 91 ASP A N 1
ATOM 703 C CA . ASP A 1 91 ? -12.092 0.520 17.795 1.00 72.94 91 ASP A CA 1
ATOM 704 C C . ASP A 1 91 ? -12.460 -0.862 17.227 1.00 72.94 91 ASP A C 1
ATOM 706 O O . ASP A 1 91 ? -13.299 -1.581 17.774 1.00 72.94 91 ASP A O 1
ATOM 710 N N . ASN A 1 92 ? -11.809 -1.276 16.134 1.00 78.12 92 ASN A N 1
ATOM 711 C CA . ASN A 1 92 ? -12.063 -2.546 15.450 1.00 78.12 92 ASN A CA 1
ATOM 712 C C . ASN A 1 92 ? -10.786 -3.396 15.335 1.00 78.12 92 ASN A C 1
ATOM 714 O O . ASN A 1 92 ? -10.329 -3.683 14.223 1.00 78.12 92 ASN A O 1
ATOM 718 N N . PRO A 1 93 ? -10.209 -3.873 16.454 1.00 79.69 93 PRO A N 1
ATOM 719 C CA . PRO A 1 93 ? -8.855 -4.415 16.452 1.00 79.69 93 PRO A CA 1
ATOM 720 C C . PRO A 1 93 ? -8.752 -5.747 15.706 1.00 79.69 93 PRO A C 1
ATOM 722 O O . PRO A 1 93 ? -7.776 -5.997 15.008 1.00 79.69 93 PRO A O 1
ATOM 725 N N . ILE A 1 94 ? -9.770 -6.607 15.795 1.00 85.12 94 ILE A N 1
ATOM 726 C CA . ILE A 1 94 ? -9.759 -7.921 15.132 1.00 85.12 94 ILE A CA 1
ATOM 727 C C . ILE A 1 94 ? -9.951 -7.759 13.620 1.00 85.12 94 ILE A C 1
ATOM 729 O O . ILE A 1 94 ? -9.164 -8.288 12.836 1.00 85.12 94 ILE A O 1
ATOM 733 N N . THR A 1 95 ? -10.982 -7.018 13.207 1.00 85.94 95 THR A N 1
ATOM 734 C CA . THR A 1 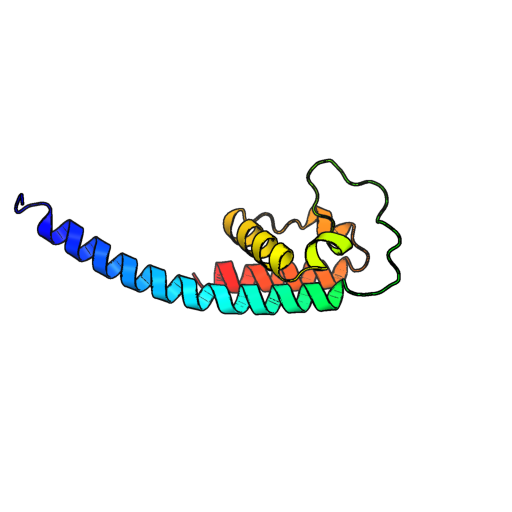95 ? -11.323 -6.821 11.790 1.00 85.94 95 THR A CA 1
ATOM 735 C C . THR A 1 95 ? -10.246 -6.017 11.068 1.00 85.94 95 THR A C 1
ATOM 737 O O . THR A 1 95 ? -9.851 -6.377 9.960 1.00 85.94 95 THR A O 1
ATOM 740 N N . GLY A 1 96 ? -9.720 -4.977 11.720 1.00 85.25 96 GLY A N 1
ATOM 741 C CA . GLY A 1 96 ? -8.635 -4.161 11.196 1.00 85.25 96 GLY A CA 1
ATOM 742 C C . GLY A 1 96 ? -7.358 -4.971 10.971 1.00 85.25 96 GLY A C 1
ATOM 743 O O . GLY A 1 96 ? -6.801 -4.947 9.875 1.00 85.25 96 GLY A O 1
ATOM 744 N N . LEU A 1 97 ? -6.938 -5.772 11.961 1.00 87.44 97 LEU A N 1
ATOM 745 C CA . LEU A 1 97 ? -5.787 -6.671 11.810 1.00 87.44 97 LEU A CA 1
ATOM 746 C C . LEU A 1 97 ? -6.011 -7.716 10.712 1.00 87.44 97 LEU A C 1
ATOM 748 O O . LEU A 1 97 ? -5.101 -7.975 9.927 1.00 87.44 97 LEU A O 1
ATOM 752 N N . ALA A 1 98 ? -7.209 -8.300 10.622 1.00 89.88 98 ALA A N 1
ATOM 753 C CA . ALA A 1 98 ? -7.528 -9.291 9.598 1.00 89.88 98 ALA A CA 1
ATOM 754 C C . ALA A 1 98 ? -7.394 -8.717 8.179 1.00 89.88 98 ALA A C 1
ATOM 756 O O . ALA A 1 98 ? -6.753 -9.339 7.330 1.00 89.88 98 ALA A O 1
ATOM 757 N N . TYR A 1 99 ? -7.934 -7.519 7.925 1.00 89.81 99 TYR A N 1
ATOM 758 C CA . TYR A 1 99 ? -7.749 -6.854 6.634 1.00 89.81 99 TYR A CA 1
ATOM 759 C C . TYR A 1 99 ? -6.297 -6.488 6.370 1.00 89.81 99 TYR A C 1
ATOM 761 O O . TYR A 1 99 ? -5.858 -6.610 5.230 1.00 89.81 99 TYR A O 1
ATOM 769 N N . MET A 1 100 ? -5.537 -6.117 7.399 1.00 89.06 100 MET A N 1
ATOM 770 C CA . MET A 1 1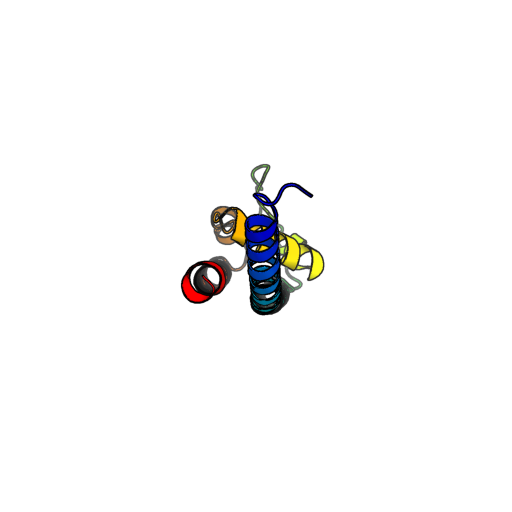00 ? -4.141 -5.737 7.222 1.00 89.06 100 MET A CA 1
ATOM 771 C C . MET A 1 100 ? -3.238 -6.932 6.896 1.00 89.06 100 MET A C 1
ATOM 773 O O . MET A 1 100 ? -2.381 -6.848 6.015 1.00 89.06 100 MET A O 1
ATOM 777 N N . TYR A 1 101 ? -3.489 -8.090 7.515 1.00 90.06 101 TYR A N 1
ATOM 778 C CA . TYR A 1 101 ? -2.846 -9.345 7.121 1.00 90.06 101 TYR A CA 1
ATOM 779 C C . TYR A 1 101 ? -3.226 -9.768 5.702 1.00 90.06 101 TYR A C 1
ATOM 781 O O . TYR A 1 101 ? -2.357 -10.190 4.941 1.00 90.06 101 TYR A O 1
ATOM 789 N N . LEU A 1 102 ? -4.505 -9.647 5.331 1.00 91.38 102 LEU A N 1
ATOM 790 C CA . LEU A 1 102 ? -4.965 -9.986 3.984 1.00 91.38 102 LEU A CA 1
ATOM 791 C C . LEU A 1 102 ? -4.338 -9.057 2.937 1.00 91.38 102 LEU A C 1
ATOM 793 O O . LEU A 1 102 ? -3.904 -9.525 1.888 1.00 91.38 102 LEU A O 1
ATOM 797 N N . TYR A 1 103 ? -4.241 -7.764 3.251 1.00 91.19 103 TYR A N 1
ATOM 798 C CA . TYR A 1 103 ? -3.576 -6.762 2.431 1.00 91.19 103 TYR A CA 1
ATOM 799 C C . TYR A 1 103 ? -2.117 -7.136 2.180 1.00 91.19 103 TYR A C 1
ATOM 801 O O . TYR A 1 103 ? -1.725 -7.279 1.024 1.00 91.19 103 TYR A O 1
ATOM 809 N N . LEU A 1 104 ? -1.336 -7.366 3.241 1.00 89.38 104 LEU A N 1
ATOM 810 C CA . LEU A 1 104 ? 0.077 -7.722 3.112 1.00 89.38 104 LEU A CA 1
ATOM 811 C C . LEU A 1 104 ? 0.266 -9.061 2.403 1.00 89.38 104 LEU A C 1
ATOM 813 O O . LEU A 1 104 ? 1.151 -9.176 1.563 1.00 89.38 104 LEU A O 1
ATOM 817 N N . PHE A 1 105 ? -0.578 -10.059 2.664 1.00 89.38 105 PHE A N 1
ATOM 818 C CA . PHE A 1 105 ? -0.535 -11.326 1.934 1.00 89.38 105 PHE A CA 1
ATOM 819 C C . PHE A 1 105 ? -0.727 -11.115 0.425 1.00 89.38 105 PHE A C 1
ATOM 821 O O . PHE A 1 105 ? 0.052 -11.619 -0.384 1.00 89.38 105 PHE A O 1
ATOM 828 N N . VAL A 1 106 ? -1.726 -10.323 0.031 1.00 89.38 106 VAL A N 1
ATOM 829 C CA . VAL A 1 106 ? -1.993 -10.035 -1.382 1.00 89.38 106 VAL A CA 1
ATOM 830 C C . VAL A 1 106 ? -0.844 -9.242 -2.006 1.00 89.38 106 VAL A C 1
ATOM 832 O O . VAL A 1 106 ? -0.343 -9.637 -3.056 1.00 89.38 106 VAL A O 1
ATOM 835 N N . THR A 1 107 ? -0.399 -8.154 -1.377 1.00 87.00 107 THR A N 1
ATOM 836 C CA . THR A 1 107 ? 0.577 -7.232 -1.979 1.00 87.00 107 THR A CA 1
ATOM 837 C C . THR A 1 107 ? 2.018 -7.725 -1.929 1.00 87.00 107 THR A C 1
ATOM 839 O O . THR A 1 107 ? 2.766 -7.454 -2.863 1.00 87.00 107 THR A O 1
ATOM 842 N N . THR A 1 108 ? 2.413 -8.463 -0.889 1.00 82.44 108 THR A N 1
ATOM 843 C CA . THR A 1 108 ? 3.813 -8.890 -0.696 1.00 82.44 108 THR A CA 1
ATOM 844 C C . THR A 1 108 ? 4.078 -10.348 -1.066 1.00 82.44 108 THR A C 1
ATOM 846 O O . THR A 1 108 ? 5.208 -10.666 -1.417 1.00 82.44 108 THR A O 1
ATOM 849 N N . ILE A 1 109 ? 3.077 -11.239 -1.001 1.00 81.25 109 ILE A N 1
ATOM 850 C CA . ILE A 1 109 ? 3.268 -12.677 -1.275 1.00 81.25 109 ILE A CA 1
ATOM 851 C C . ILE A 1 109 ? 2.676 -13.083 -2.624 1.00 81.25 109 ILE A C 1
ATOM 853 O O . ILE A 1 109 ? 3.272 -13.900 -3.314 1.00 81.25 109 ILE A O 1
ATOM 857 N N . MET A 1 110 ? 1.507 -12.558 -3.009 1.00 82.25 110 MET A N 1
ATOM 858 C CA . MET A 1 110 ? 0.860 -12.965 -4.269 1.00 82.25 110 MET A CA 1
ATOM 859 C C . MET A 1 110 ? 1.255 -12.112 -5.479 1.00 82.25 110 MET A C 1
ATOM 861 O O . MET A 1 110 ? 1.176 -12.590 -6.609 1.00 82.25 110 MET A O 1
ATOM 865 N N . LEU A 1 111 ? 1.608 -10.844 -5.253 1.00 77.69 111 LEU A N 1
ATOM 866 C CA . LEU A 1 111 ? 1.987 -9.878 -6.295 1.00 77.69 111 LEU A CA 1
ATOM 867 C C . LEU A 1 111 ? 3.503 -9.793 -6.535 1.00 77.69 111 LEU A C 1
ATOM 869 O O . LEU A 1 111 ? 3.922 -9.065 -7.437 1.00 77.69 111 LEU A O 1
ATOM 873 N N . VAL A 1 112 ? 4.298 -10.520 -5.746 1.00 61.09 112 VAL A N 1
ATOM 874 C CA . VAL A 1 112 ? 5.747 -10.725 -5.921 1.00 61.09 112 VAL A CA 1
ATOM 875 C C . VAL A 1 112 ? 5.979 -12.057 -6.621 1.00 61.09 112 VAL A C 1
ATOM 877 O O . VAL A 1 112 ? 6.810 -12.078 -7.555 1.00 61.09 112 VAL A O 1
#

InterPro domains:
  IPR005821 Ion transport domain [PF00520] (6-111)

Secondary structure (DSSP, 8-state):
--TTHHHHHHHHHHHHHHHHHHHHHHHHHHHHHHHHHHHHH--S-----S---TT---HHHHTTSHHHHHHHHHHHHHHS-TTHHHHTTSSSHHHHHHHHHHHHIIIIII--

Nearest PDB structures (foldseek):
  7b1g-assembly1_D  TM=7.351E-01  e=1.413E-01  Danio rerio

Mean predicted aligned error: 7.82 Å

Solvent-accessible surface area (backbone atoms only — not comparable to full-atom values): 6440 Å² total; per-residue (Å²): 131,66,83,78,50,55,65,54,52,54,52,51,54,54,51,49,54,53,50,53,55,49,51,60,61,52,50,52,58,43,52,54,50,17,50,50,45,21,64,71,35,57,65,93,77,76,72,74,66,82,82,77,59,96,86,57,70,51,63,59,65,45,16,60,41,54,69,52,21,37,50,52,48,53,50,25,67,75,70,67,62,59,57,52,76,36,32,61,63,42,99,51,28,67,64,47,44,51,51,47,53,51,49,47,44,48,62,62,63,71,70,102

Sequence (112 aa):
LHPVFGPLILSCTNMLTDMIRWIVLVFFPIGAFAMAFHVLYRNEYKETSAVQSSGCIDPDEDFEQIGSGIIIMLESMLTGDGYFSCMKSSDNPITGLAYMYLYLFVTTIMLV

pLDDT: mean 80.74, std 12.21, range [48.47, 93.44]

Organism: NCBI:txid156174

Radius of gyration: 18.37 Å; Cα contacts (8 Å, |Δi|>4): 90; chains: 1; bounding box: 50×23×52 Å

Foldseek 3D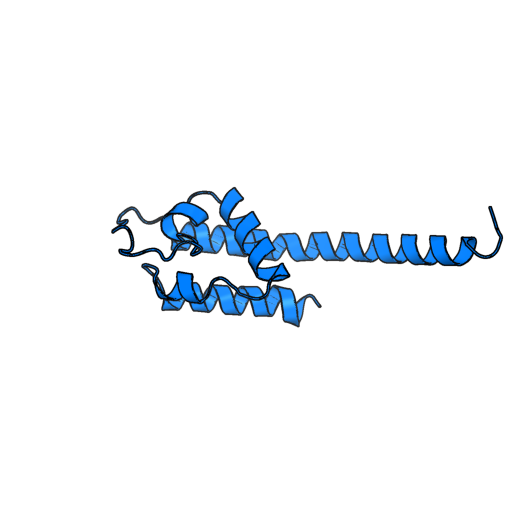i:
DPPVCPVVVVVVVVVVVVVVVLVVVLLVLLLVLLVVLLVVLVDPPDPPLPDDDVPQDQSNVQSVDSVSSSVLLVVCLVVVPLSLVNLCSHPNNVVSNVSSVVSNCCNPPVSD